Protein AF-A0A7K2IPG8-F1 (afdb_monomer)

Radius of gyration: 15.76 Å; Cα contacts (8 Å, |Δi|>4): 127; chains: 1; bounding box: 40×18×46 Å

Secondary structure (DSSP, 8-state):
-HHHHHHHHHHHHHHHHHHHTT--HHHHHHHHHHHHHHHHHHHHHHHHHHHHHT--HHHHHHHHHHHHHHHHHHHHHHHHHHHHT-HHHHHHHHHHHHHHHHHHHHHHHHHHHHHHT-

Organism: NCBI:txid53437

Solvent-accessible surface area (backbone atoms only — not comparable to full-atom values): 5976 Å² total; per-residue (Å²): 82,66,69,28,22,51,24,24,46,49,39,22,52,52,38,50,53,44,56,75,73,63,58,60,79,91,48,49,65,60,37,51,51,49,28,54,52,22,48,53,40,23,50,52,32,49,51,41,53,60,51,62,75,66,68,54,80,73,52,56,59,52,46,51,52,51,32,52,52,38,31,53,51,17,52,53,39,35,52,52,12,66,74,70,70,35,68,67,43,33,52,29,12,53,51,16,30,54,38,21,51,53,41,47,52,52,53,50,56,53,50,51,53,62,59,74,75,106

Sequence (118 aa):
MCVAAVGHLLTSYRAWALLDAGVPAARTADLWLLISLSVLVALGLVVSVLALRRAGHALWRLSRLGAVIAFGAALYALYQAAVLADTWLMLAGSGAALLSITVNIALLSTGIRSWCAR

Nearest PDB structures (foldseek):
  6qyb-assembly1_A  TM=5.363E-01  e=4.464E-01  Streptomyces lividans 1326
  6qvh-assembly1_A  TM=5.393E-01  e=5.240E-01  Streptomyces lividans 1326
  8e0m-assembly3_G  TM=5.460E-01  e=5.794E+00  synthetic construct

Structure (mmCIF, N/CA/C/O backbone):
data_AF-A0A7K2IPG8-F1
#
_entry.id   AF-A0A7K2IPG8-F1
#
loop_
_atom_site.group_PDB
_atom_site.id
_atom_site.type_symbol
_atom_site.label_atom_id
_atom_site.label_alt_id
_atom_site.label_comp_id
_atom_site.label_asym_id
_atom_site.label_entity_id
_atom_site.label_seq_id
_atom_site.pdbx_PDB_ins_code
_atom_site.Cartn_x
_atom_site.Cartn_y
_atom_site.Cartn_z
_atom_site.occupancy
_atom_site.B_iso_or_equiv
_atom_site.auth_seq_id
_atom_site.auth_comp_id
_atom_site.auth_asym_id
_atom_site.auth_atom_id
_atom_site.pdbx_PDB_model_num
ATOM 1 N N . MET A 1 1 ? -8.840 -1.220 7.780 1.00 69.44 1 MET A N 1
ATOM 2 C CA . MET A 1 1 ? -7.366 -1.303 7.885 1.00 69.44 1 MET A CA 1
ATOM 3 C C . MET A 1 1 ? -6.792 -2.401 6.999 1.00 69.44 1 MET A C 1
ATOM 5 O O . MET A 1 1 ? -6.017 -2.054 6.124 1.00 69.44 1 MET A O 1
ATOM 9 N N . CYS A 1 2 ? -7.216 -3.669 7.112 1.00 72.94 2 CYS A N 1
ATOM 10 C CA . CYS A 1 2 ? -6.723 -4.736 6.220 1.00 72.94 2 CYS A CA 1
ATOM 11 C C . CYS A 1 2 ? -6.965 -4.454 4.727 1.00 72.94 2 CYS A C 1
ATOM 13 O O . CYS A 1 2 ? -6.080 -4.678 3.916 1.00 72.94 2 CYS A O 1
ATOM 15 N N . VAL A 1 3 ? -8.124 -3.889 4.367 1.00 73.12 3 VAL A N 1
ATOM 16 C CA . VAL A 1 3 ? -8.433 -3.550 2.964 1.00 73.12 3 VAL A CA 1
ATOM 17 C C . VAL A 1 3 ? -7.458 -2.498 2.410 1.00 73.12 3 VAL A C 1
ATOM 19 O O . VAL A 1 3 ? -6.948 -2.656 1.310 1.00 73.12 3 VAL A O 1
ATOM 22 N N . ALA A 1 4 ? -7.114 -1.473 3.199 1.00 75.12 4 ALA A N 1
ATOM 23 C CA . ALA A 1 4 ? -6.110 -0.475 2.812 1.00 75.12 4 ALA A CA 1
ATOM 24 C C . ALA A 1 4 ? -4.703 -1.089 2.682 1.00 75.12 4 ALA A C 1
ATOM 26 O O . ALA A 1 4 ? -3.965 -0.735 1.767 1.00 75.12 4 ALA A O 1
ATOM 27 N N . ALA A 1 5 ? -4.353 -2.059 3.537 1.00 78.69 5 ALA A N 1
ATOM 28 C CA . ALA A 1 5 ? -3.089 -2.790 3.428 1.00 78.69 5 ALA A CA 1
ATOM 29 C C . ALA A 1 5 ? -2.978 -3.563 2.102 1.00 78.69 5 ALA A C 1
ATOM 31 O O . ALA A 1 5 ? -1.912 -3.565 1.494 1.00 78.69 5 ALA A O 1
ATOM 32 N N . VAL A 1 6 ? -4.078 -4.148 1.610 1.00 83.88 6 VAL A N 1
ATOM 33 C CA . VAL A 1 6 ? -4.116 -4.790 0.281 1.00 83.88 6 VAL A CA 1
ATOM 34 C C . VAL A 1 6 ? -3.827 -3.779 -0.830 1.00 83.88 6 VAL A C 1
ATOM 36 O O . VAL A 1 6 ? -3.048 -4.078 -1.729 1.00 83.88 6 VAL A O 1
ATOM 39 N N . GLY A 1 7 ? -4.381 -2.565 -0.741 1.00 80.19 7 GLY A N 1
ATOM 40 C CA . GLY A 1 7 ? -4.075 -1.482 -1.683 1.00 80.19 7 GLY A CA 1
ATOM 41 C C . GLY A 1 7 ? -2.577 -1.163 -1.750 1.00 80.19 7 GLY A C 1
ATOM 42 O O . GLY A 1 7 ? -2.016 -1.085 -2.839 1.00 80.19 7 GLY A O 1
ATOM 43 N N . HIS A 1 8 ? -1.907 -1.073 -0.599 1.00 79.38 8 HIS A N 1
ATOM 44 C CA . HIS A 1 8 ? -0.459 -0.837 -0.540 1.00 79.38 8 HIS A CA 1
ATOM 45 C C . HIS A 1 8 ? 0.385 -2.041 -0.995 1.00 79.38 8 HIS A C 1
ATOM 47 O O . HIS A 1 8 ? 1.460 -1.881 -1.572 1.00 79.38 8 HIS A O 1
ATOM 53 N N . LEU A 1 9 ? -0.095 -3.269 -0.797 1.00 83.94 9 LEU A N 1
ATOM 54 C CA . LEU A 1 9 ? 0.561 -4.444 -1.373 1.00 83.94 9 LEU A CA 1
ATOM 55 C C . LEU A 1 9 ? 0.476 -4.423 -2.903 1.00 83.94 9 LEU A C 1
ATOM 57 O O . LEU A 1 9 ? 1.481 -4.664 -3.568 1.00 83.94 9 LEU A O 1
ATOM 61 N N . LEU A 1 10 ? -0.670 -4.040 -3.470 1.00 84.69 10 LEU A N 1
ATOM 62 C CA . LEU A 1 10 ? -0.823 -3.882 -4.918 1.00 84.69 10 LEU A CA 1
ATOM 63 C C . LEU A 1 10 ? 0.094 -2.788 -5.486 1.00 84.69 10 LEU A C 1
ATOM 65 O O . LEU A 1 10 ? 0.697 -3.007 -6.538 1.00 84.69 10 LEU A O 1
ATOM 69 N N . THR A 1 11 ? 0.259 -1.651 -4.796 1.00 80.69 11 THR A N 1
ATOM 70 C CA . THR A 1 11 ? 1.213 -0.611 -5.227 1.00 80.69 11 THR A CA 1
ATOM 71 C C . THR A 1 11 ? 2.652 -1.116 -5.187 1.00 80.69 11 THR A C 1
ATOM 73 O O . THR A 1 11 ? 3.391 -0.884 -6.142 1.00 80.69 11 THR A O 1
ATOM 76 N N . SER A 1 12 ? 3.045 -1.860 -4.144 1.00 86.31 12 SER A N 1
ATOM 77 C CA . SER A 1 12 ? 4.384 -2.463 -4.073 1.00 86.31 12 SER A CA 1
ATOM 78 C C . SER A 1 12 ? 4.627 -3.481 -5.188 1.00 86.31 12 SER A C 1
ATOM 80 O O . SER A 1 12 ? 5.674 -3.453 -5.828 1.00 86.31 12 SER A O 1
ATOM 82 N N . TYR A 1 13 ? 3.637 -4.327 -5.482 1.00 87.75 13 TYR A N 1
ATOM 83 C CA . TYR A 1 13 ? 3.737 -5.331 -6.535 1.00 87.75 13 TYR A CA 1
ATOM 84 C C . TYR A 1 13 ? 3.890 -4.682 -7.913 1.00 87.75 13 TYR A C 1
ATOM 86 O O . TYR A 1 13 ? 4.741 -5.087 -8.700 1.00 87.75 13 TYR A O 1
ATOM 94 N N . ARG A 1 14 ? 3.111 -3.631 -8.201 1.00 86.88 14 ARG A N 1
ATOM 95 C CA . ARG A 1 14 ? 3.228 -2.900 -9.471 1.00 86.88 14 ARG A CA 1
ATOM 96 C C . ARG A 1 14 ? 4.537 -2.131 -9.594 1.00 86.88 14 ARG A C 1
ATOM 98 O O . ARG A 1 14 ? 5.135 -2.159 -10.662 1.00 86.88 14 ARG A O 1
ATOM 105 N N . ALA A 1 15 ? 5.017 -1.516 -8.517 1.00 84.31 15 ALA A N 1
ATOM 106 C CA . ALA A 1 15 ? 6.331 -0.879 -8.508 1.00 84.31 15 ALA A CA 1
ATOM 107 C C . ALA A 1 15 ? 7.462 -1.892 -8.765 1.00 84.31 15 ALA A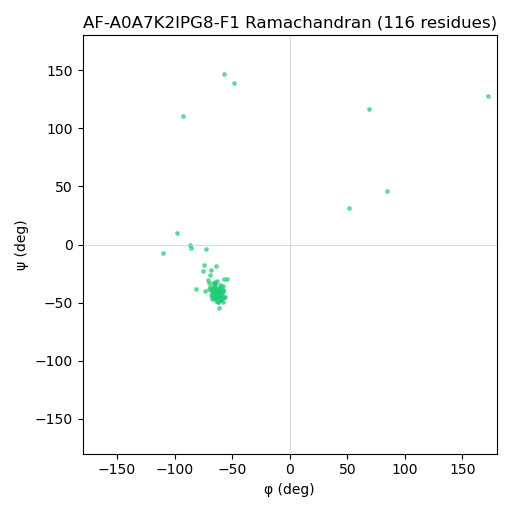 C 1
ATOM 109 O O . ALA A 1 15 ? 8.395 -1.592 -9.504 1.00 84.31 15 ALA A O 1
ATOM 110 N N . TRP A 1 16 ? 7.351 -3.106 -8.220 1.00 88.69 16 TRP A N 1
ATOM 111 C CA . TRP A 1 16 ? 8.298 -4.189 -8.488 1.00 88.69 16 TRP A CA 1
ATOM 112 C C . TRP A 1 16 ? 8.235 -4.672 -9.944 1.00 88.69 16 TRP A C 1
ATOM 114 O O . TRP A 1 16 ? 9.271 -4.807 -10.584 1.00 88.69 16 TRP A O 1
ATOM 124 N N . ALA A 1 17 ? 7.035 -4.833 -10.508 1.00 88.94 17 ALA A N 1
ATOM 125 C CA . ALA A 1 17 ? 6.871 -5.186 -11.920 1.00 88.94 17 ALA A CA 1
ATOM 126 C C . ALA A 1 17 ? 7.473 -4.130 -12.871 1.00 88.94 17 ALA A C 1
ATOM 128 O O . ALA A 1 17 ? 8.022 -4.479 -13.911 1.00 88.94 17 ALA A O 1
ATOM 129 N N . LEU A 1 18 ? 7.410 -2.843 -12.510 1.00 86.19 18 LEU A N 1
ATOM 130 C CA . LEU A 1 18 ? 8.042 -1.758 -13.272 1.00 86.19 18 LEU A CA 1
ATOM 131 C C . LEU A 1 18 ? 9.576 -1.786 -13.185 1.00 86.19 18 LEU A C 1
ATOM 133 O O . LEU A 1 18 ? 10.249 -1.439 -14.154 1.00 86.19 18 LEU A O 1
ATOM 137 N N . LEU A 1 19 ? 10.133 -2.211 -12.046 1.00 88.94 19 LEU A N 1
ATOM 138 C CA . LEU A 1 19 ? 11.573 -2.449 -11.919 1.00 88.94 19 LEU A CA 1
ATOM 139 C C . LEU A 1 19 ? 12.025 -3.599 -12.826 1.00 88.94 19 LEU A C 1
ATOM 141 O O . LEU A 1 19 ? 13.023 -3.454 -13.527 1.00 88.94 19 LEU A O 1
ATOM 145 N N . ASP A 1 20 ? 11.270 -4.699 -12.847 1.00 89.25 20 ASP A N 1
ATOM 146 C CA . ASP A 1 20 ? 11.564 -5.877 -13.675 1.00 89.25 20 ASP A CA 1
ATOM 147 C C . ASP A 1 20 ? 11.418 -5.580 -15.182 1.00 89.25 20 ASP A C 1
ATOM 149 O O . ASP A 1 20 ? 12.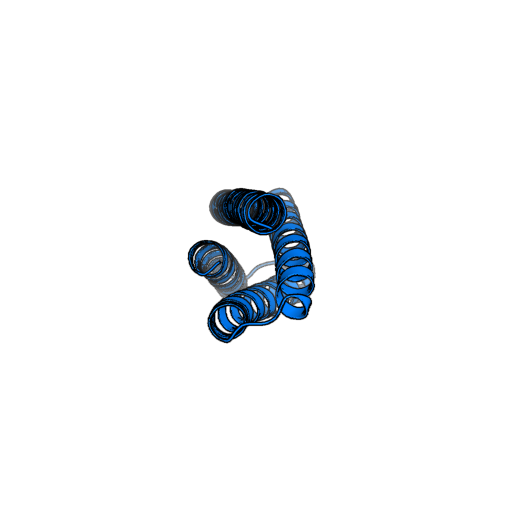191 -6.061 -16.005 1.00 89.25 20 ASP A O 1
ATOM 153 N N . ALA A 1 21 ? 10.488 -4.690 -15.546 1.00 86.88 21 ALA A N 1
ATOM 154 C CA . ALA A 1 21 ? 10.286 -4.223 -16.920 1.00 86.88 21 ALA A CA 1
ATOM 155 C C . ALA A 1 21 ? 11.383 -3.270 -17.445 1.00 86.88 21 ALA A C 1
ATOM 157 O O . ALA A 1 21 ? 11.336 -2.877 -18.611 1.00 86.88 21 ALA A O 1
ATOM 158 N N . GLY A 1 22 ? 12.368 -2.890 -16.621 1.00 83.50 22 GLY A N 1
ATOM 159 C CA . GLY A 1 22 ? 13.524 -2.104 -17.065 1.00 83.50 22 GLY A CA 1
ATOM 160 C C . GLY A 1 22 ? 13.302 -0.588 -17.105 1.00 83.50 22 GLY A C 1
ATOM 161 O O . GLY A 1 22 ? 13.673 0.074 -18.074 1.00 83.50 22 GLY A O 1
ATOM 162 N N . VAL A 1 23 ? 12.714 -0.015 -16.050 1.00 83.50 23 VAL A N 1
ATOM 163 C CA . VAL A 1 23 ? 12.595 1.447 -15.876 1.00 83.50 23 VAL A CA 1
ATOM 164 C C . VAL A 1 23 ? 13.970 2.153 -15.896 1.00 83.50 23 VAL A C 1
ATOM 166 O O . VAL A 1 23 ? 14.952 1.599 -15.397 1.00 83.50 23 VAL A O 1
ATOM 169 N N . PRO A 1 24 ? 14.063 3.400 -16.416 1.00 82.88 24 PRO A N 1
ATOM 170 C CA . PRO A 1 24 ? 15.302 4.179 -16.425 1.00 82.88 24 PRO A CA 1
ATOM 171 C C . PRO A 1 24 ? 16.024 4.225 -15.071 1.00 82.88 24 PRO A C 1
ATOM 173 O O . PRO A 1 24 ? 15.401 4.468 -14.037 1.00 82.88 24 PRO A O 1
ATOM 176 N N . ALA A 1 25 ? 17.358 4.112 -15.090 1.00 81.81 25 ALA A N 1
ATOM 177 C CA . ALA A 1 25 ? 18.193 4.036 -13.884 1.00 81.81 25 ALA A CA 1
ATOM 178 C C . ALA A 1 25 ? 17.987 5.208 -12.895 1.00 81.81 25 ALA A C 1
ATOM 180 O O . ALA A 1 25 ? 18.100 5.041 -11.678 1.00 81.81 25 ALA A O 1
ATOM 181 N N . ALA A 1 26 ? 17.618 6.388 -13.403 1.00 83.44 26 ALA A N 1
ATOM 182 C CA . ALA A 1 26 ? 17.299 7.565 -12.594 1.00 83.44 26 ALA A CA 1
ATOM 183 C C . ALA A 1 26 ? 16.054 7.389 -11.696 1.00 83.44 26 ALA A C 1
ATOM 185 O O . ALA A 1 26 ? 15.872 8.145 -10.748 1.00 83.44 26 ALA A O 1
ATOM 186 N N . ARG A 1 27 ? 15.192 6.405 -11.981 1.00 82.25 27 ARG A N 1
ATOM 187 C CA . ARG A 1 27 ? 13.912 6.151 -11.293 1.00 82.25 27 ARG A CA 1
ATOM 188 C C . ARG A 1 27 ? 13.902 4.883 -10.443 1.00 82.25 27 ARG A C 1
ATOM 190 O O . ARG A 1 27 ? 12.962 4.653 -9.686 1.00 82.25 27 ARG A O 1
ATOM 197 N N . THR A 1 28 ? 14.949 4.071 -10.524 1.00 87.44 28 THR A N 1
ATOM 198 C CA . THR A 1 28 ? 15.073 2.815 -9.771 1.00 87.44 28 THR A CA 1
ATOM 199 C C . THR A 1 28 ? 15.022 3.037 -8.260 1.00 87.44 28 THR A C 1
ATOM 201 O O . THR A 1 28 ? 14.295 2.339 -7.558 1.00 87.44 28 THR A O 1
ATOM 204 N N . ALA A 1 29 ? 15.764 4.029 -7.752 1.00 87.50 29 ALA A N 1
ATOM 205 C CA . ALA A 1 29 ? 15.805 4.343 -6.320 1.00 87.50 29 ALA A CA 1
ATOM 206 C C . ALA A 1 29 ? 14.430 4.787 -5.794 1.00 87.50 29 ALA A C 1
ATOM 208 O O . ALA A 1 29 ? 13.971 4.324 -4.754 1.00 87.50 29 ALA A O 1
ATOM 209 N N . ASP A 1 30 ? 13.755 5.622 -6.576 1.00 85.88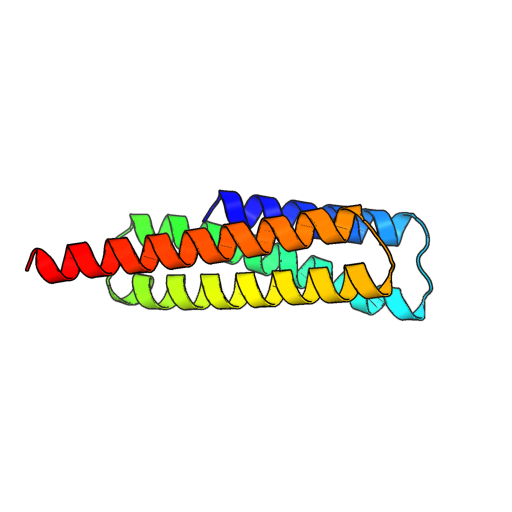 30 ASP A N 1
ATOM 210 C CA . ASP A 1 30 ? 12.400 6.125 -6.360 1.00 85.88 30 ASP A CA 1
ATOM 211 C C . ASP A 1 30 ? 11.360 4.988 -6.237 1.00 85.88 30 ASP A C 1
ATOM 213 O O . ASP A 1 30 ? 10.528 4.982 -5.326 1.00 85.88 30 ASP A O 1
ATOM 217 N N . LEU A 1 31 ? 11.427 3.987 -7.122 1.00 84.31 31 LEU A N 1
ATOM 218 C CA . LEU A 1 31 ? 10.549 2.812 -7.076 1.00 84.31 31 LEU A CA 1
ATOM 219 C C . LEU A 1 31 ? 10.859 1.897 -5.884 1.00 84.31 31 LEU A C 1
ATOM 221 O O . LEU A 1 31 ? 9.935 1.404 -5.239 1.00 84.31 31 LEU A O 1
ATOM 225 N N . TRP A 1 32 ? 12.133 1.711 -5.532 1.00 89.75 32 TRP A N 1
ATOM 226 C CA . TRP A 1 32 ? 12.516 0.975 -4.321 1.00 89.75 32 TRP A CA 1
ATOM 227 C C . TRP A 1 32 ? 12.006 1.646 -3.045 1.00 89.75 32 TRP A C 1
ATOM 229 O O . TRP A 1 32 ? 11.528 0.963 -2.131 1.00 89.75 32 TRP A O 1
ATOM 239 N N . LEU A 1 33 ? 12.057 2.977 -2.995 1.00 89.06 33 LEU A N 1
ATOM 240 C CA . LEU A 1 33 ? 11.504 3.770 -1.901 1.00 89.06 33 LEU A CA 1
ATOM 241 C C . LEU A 1 33 ? 9.982 3.578 -1.819 1.00 89.06 33 LEU A C 1
ATOM 243 O O . LEU A 1 33 ? 9.447 3.312 -0.745 1.00 89.06 33 LEU A O 1
ATOM 247 N N . LEU A 1 34 ? 9.283 3.596 -2.959 1.00 83.62 34 LEU A N 1
ATOM 248 C CA . LEU A 1 34 ? 7.843 3.335 -3.019 1.00 83.62 34 LEU A CA 1
ATOM 249 C C . LEU A 1 34 ? 7.473 1.923 -2.527 1.00 83.62 34 LEU A C 1
ATOM 251 O O . LEU A 1 34 ? 6.502 1.776 -1.778 1.00 83.62 34 LEU A O 1
ATOM 255 N N . ILE A 1 35 ? 8.234 0.892 -2.913 1.00 86.75 35 ILE A N 1
ATOM 256 C CA . ILE A 1 35 ? 8.029 -0.498 -2.469 1.00 86.75 35 ILE A CA 1
ATOM 257 C C . ILE A 1 35 ? 8.194 -0.598 -0.954 1.00 86.75 35 ILE A C 1
ATOM 259 O O . ILE A 1 35 ? 7.286 -1.058 -0.261 1.00 86.75 35 ILE A O 1
ATOM 263 N N . SER A 1 36 ? 9.335 -0.142 -0.439 1.00 91.06 36 SER A N 1
ATOM 264 C CA . SER A 1 36 ? 9.668 -0.243 0.985 1.00 91.06 36 SER A CA 1
ATOM 265 C C . SER A 1 36 ? 8.675 0.529 1.857 1.00 91.06 36 SER A C 1
ATOM 267 O O . SER A 1 36 ? 8.184 -0.009 2.851 1.00 91.06 36 SER A O 1
ATOM 269 N N . LEU A 1 37 ? 8.280 1.732 1.437 1.00 86.44 37 LEU A N 1
ATOM 270 C CA . LEU A 1 37 ? 7.271 2.533 2.125 1.00 86.44 37 LEU A CA 1
ATOM 271 C C . LEU A 1 37 ? 5.884 1.865 2.097 1.00 86.44 37 LEU A C 1
ATOM 273 O O . LEU A 1 37 ? 5.211 1.796 3.125 1.00 86.44 37 LEU A O 1
ATOM 277 N N . SER A 1 38 ? 5.471 1.313 0.951 1.00 80.19 38 SER A N 1
ATOM 278 C CA . SER A 1 38 ? 4.181 0.620 0.814 1.00 80.19 38 SER A CA 1
ATOM 279 C C . SER A 1 38 ? 4.103 -0.637 1.689 1.00 80.19 38 SER A C 1
ATOM 281 O O . SER A 1 38 ? 3.098 -0.859 2.367 1.00 80.19 38 SER A O 1
ATOM 283 N N . VAL A 1 39 ? 5.174 -1.436 1.733 1.00 86.31 39 VAL A N 1
ATOM 284 C CA . VAL A 1 39 ? 5.259 -2.631 2.588 1.00 86.31 39 VAL A CA 1
ATOM 285 C C . VAL A 1 39 ? 5.226 -2.247 4.067 1.00 86.31 39 VAL A C 1
ATOM 287 O O . VAL A 1 39 ? 4.471 -2.842 4.839 1.00 86.31 39 VAL A O 1
ATOM 290 N N . LEU A 1 40 ? 5.988 -1.224 4.465 1.00 86.25 40 LEU A N 1
ATOM 291 C CA . LEU A 1 40 ? 6.021 -0.750 5.849 1.00 86.25 40 LEU A CA 1
ATOM 292 C C . LEU A 1 40 ? 4.639 -0.271 6.313 1.00 86.25 40 LEU A C 1
ATOM 294 O O . LEU A 1 40 ? 4.196 -0.610 7.411 1.00 86.25 40 LEU A O 1
ATOM 298 N N . VAL A 1 41 ? 3.925 0.461 5.456 1.00 83.81 41 VAL A N 1
ATOM 299 C CA . VAL A 1 41 ? 2.550 0.900 5.721 1.00 83.81 41 VAL A CA 1
ATOM 300 C C . VAL A 1 41 ? 1.598 -0.285 5.837 1.00 83.81 41 VAL A C 1
ATOM 302 O O . VAL A 1 41 ? 0.804 -0.333 6.778 1.00 83.81 41 VAL A O 1
ATOM 305 N N . ALA A 1 42 ? 1.671 -1.255 4.923 1.00 82.31 42 ALA A N 1
ATOM 306 C CA . ALA A 1 42 ? 0.820 -2.440 4.974 1.00 82.31 42 ALA A CA 1
ATOM 307 C C . ALA A 1 42 ? 1.007 -3.205 6.296 1.00 82.31 42 ALA A C 1
ATOM 309 O O . ALA A 1 42 ? 0.024 -3.520 6.971 1.00 82.31 42 ALA A O 1
ATOM 310 N N . LEU A 1 43 ? 2.258 -3.422 6.714 1.00 82.62 43 LEU A N 1
ATOM 311 C CA . LEU A 1 43 ? 2.584 -4.044 7.998 1.00 82.62 43 LEU A CA 1
ATOM 312 C C . LEU A 1 43 ? 2.067 -3.215 9.178 1.00 82.62 43 LEU A C 1
ATOM 314 O O . LEU A 1 43 ? 1.398 -3.755 10.059 1.00 82.62 43 LEU A O 1
ATOM 318 N N . GLY A 1 44 ? 2.300 -1.900 9.172 1.00 79.88 44 GLY A N 1
ATOM 319 C CA . GLY A 1 44 ? 1.818 -0.991 10.213 1.00 79.88 44 GLY A CA 1
ATOM 320 C C . GLY A 1 44 ? 0.296 -1.027 10.374 1.00 79.88 44 GLY A C 1
ATOM 321 O O . GLY A 1 44 ? -0.215 -1.052 11.498 1.00 79.88 44 GLY A O 1
ATOM 322 N N . LEU A 1 45 ? -0.446 -1.109 9.267 1.00 78.38 45 LEU A N 1
ATOM 323 C CA . LEU A 1 45 ? -1.904 -1.244 9.273 1.00 78.38 45 LEU A CA 1
ATOM 324 C C . LEU A 1 45 ? -2.363 -2.597 9.836 1.00 78.38 45 LEU A C 1
ATOM 326 O O . LEU A 1 45 ? -3.333 -2.633 10.593 1.00 78.38 45 LEU A O 1
ATOM 330 N N . VAL A 1 46 ? -1.682 -3.699 9.507 1.00 80.56 46 VAL A N 1
ATOM 331 C CA . VAL A 1 46 ? -2.000 -5.039 10.039 1.00 80.56 46 VAL A CA 1
ATOM 332 C C . VAL A 1 46 ? -1.727 -5.112 11.542 1.00 80.56 46 VAL A C 1
ATOM 334 O O . VAL A 1 46 ? -2.586 -5.558 12.307 1.00 80.56 46 VAL A O 1
ATOM 337 N N . VAL A 1 47 ? -0.574 -4.607 11.987 1.00 78.94 47 VAL A N 1
ATOM 338 C CA . VAL A 1 47 ? -0.225 -4.529 13.413 1.00 78.94 47 VAL A CA 1
ATOM 339 C C . VAL A 1 47 ? -1.240 -3.671 14.164 1.00 78.94 47 VAL A C 1
ATOM 341 O O . VAL A 1 47 ? -1.711 -4.070 15.227 1.00 78.94 47 VAL A O 1
ATOM 344 N N . SER A 1 48 ? -1.662 -2.546 13.582 1.00 71.62 48 SER A N 1
ATOM 345 C CA . SER A 1 48 ? -2.681 -1.675 14.179 1.00 71.62 48 SER A CA 1
ATOM 346 C C . SER A 1 48 ? -4.016 -2.394 14.400 1.00 71.62 48 SER A C 1
ATOM 348 O O . SER A 1 48 ? -4.668 -2.153 15.411 1.00 71.62 48 SER A O 1
ATOM 350 N N . VAL A 1 49 ? -4.418 -3.314 13.514 1.00 73.31 49 VAL A N 1
ATOM 351 C CA . VAL A 1 49 ? -5.635 -4.131 13.700 1.00 73.31 49 VAL A CA 1
ATOM 352 C C . VAL A 1 49 ? -5.497 -5.077 14.886 1.00 73.31 49 VAL A C 1
ATOM 354 O O .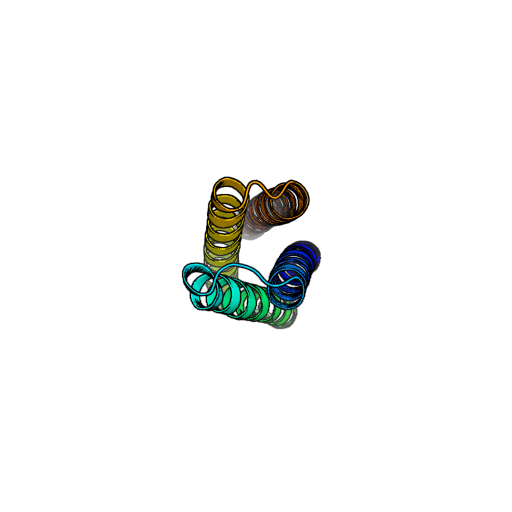 VAL A 1 49 ? -6.415 -5.173 15.702 1.00 73.31 49 VAL A O 1
ATOM 357 N N . LEU A 1 50 ? -4.362 -5.771 14.994 1.00 69.31 50 LEU A N 1
ATOM 358 C CA . LEU A 1 50 ? -4.086 -6.669 16.119 1.00 69.31 50 LEU A CA 1
ATOM 359 C C . LEU A 1 50 ? -4.055 -5.899 17.442 1.00 69.31 50 LEU A C 1
ATOM 361 O O . LEU A 1 50 ? -4.598 -6.359 18.445 1.00 69.31 50 LEU A O 1
ATOM 365 N N . ALA A 1 51 ? -3.467 -4.707 17.417 1.00 65.25 51 ALA A N 1
ATOM 366 C CA . ALA A 1 51 ? -3.358 -3.825 18.562 1.00 65.25 51 ALA A CA 1
ATOM 367 C C . ALA A 1 51 ? -4.742 -3.286 18.988 1.00 65.25 51 ALA A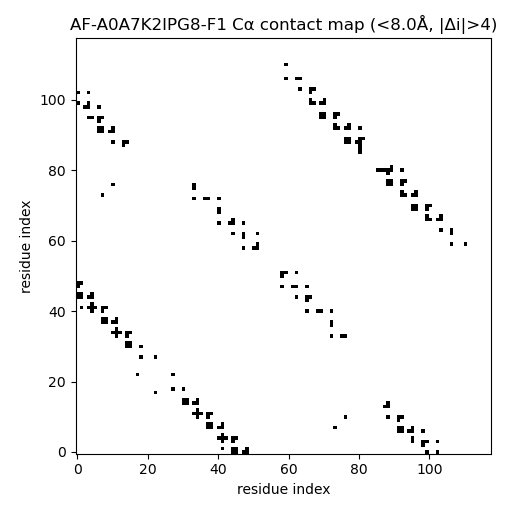 C 1
ATOM 369 O O . ALA A 1 51 ? -5.105 -3.383 20.158 1.00 65.25 51 ALA A O 1
ATOM 370 N N . LEU A 1 52 ? -5.566 -2.808 18.044 1.00 66.06 52 LEU A N 1
ATOM 371 C CA . LEU A 1 52 ? -6.938 -2.342 18.303 1.00 66.06 52 LEU A CA 1
ATOM 372 C C . LEU A 1 52 ? -7.820 -3.430 18.935 1.00 66.06 52 LEU A C 1
ATOM 374 O O . LEU A 1 52 ? -8.636 -3.125 19.802 1.00 66.06 52 LEU A O 1
ATOM 378 N N . ARG A 1 53 ? -7.632 -4.701 18.553 1.00 68.50 53 ARG A N 1
ATOM 379 C CA . ARG A 1 53 ? -8.348 -5.840 19.156 1.00 68.50 53 ARG A CA 1
ATOM 380 C C . ARG A 1 53 ? -7.956 -6.114 20.613 1.00 68.50 53 ARG A C 1
ATOM 382 O O . ARG A 1 53 ? -8.736 -6.739 21.320 1.00 68.50 53 ARG A O 1
ATOM 389 N N . ARG A 1 54 ? -6.775 -5.671 21.064 1.00 64.56 54 ARG A N 1
ATOM 390 C CA . ARG A 1 54 ? -6.228 -5.953 22.407 1.00 64.56 54 ARG A CA 1
ATOM 391 C C . ARG A 1 54 ? -6.448 -4.845 23.450 1.00 64.56 54 ARG A C 1
ATOM 393 O O . ARG A 1 54 ? -5.945 -4.979 24.555 1.00 64.56 54 ARG A O 1
ATOM 400 N N . ALA A 1 55 ? -7.269 -3.838 23.137 1.00 55.50 55 ALA A N 1
ATOM 401 C CA . ALA A 1 55 ? -7.772 -2.800 24.049 1.00 55.50 55 ALA A CA 1
ATOM 402 C C . ALA A 1 55 ? -6.740 -1.771 24.576 1.00 55.50 55 ALA A C 1
ATOM 404 O O . ALA A 1 55 ? -5.840 -2.074 25.351 1.00 55.50 55 ALA A O 1
ATOM 405 N N . GLY A 1 56 ? -6.949 -0.494 24.216 1.00 57.44 56 GLY A N 1
ATOM 406 C CA . GLY A 1 56 ? -6.329 0.667 24.869 1.00 57.44 56 GLY A CA 1
ATOM 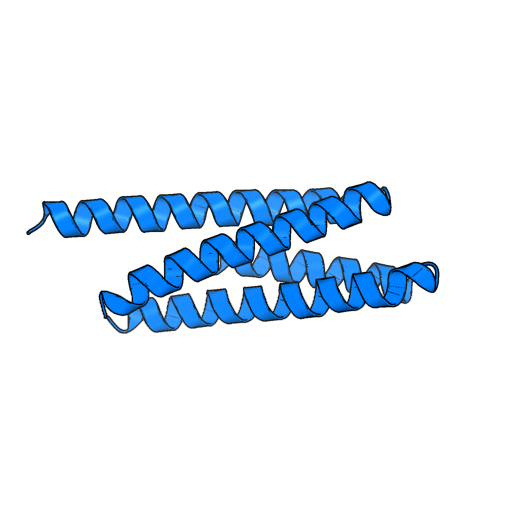407 C C . GLY A 1 56 ? -6.599 1.986 24.131 1.00 57.44 56 GLY A C 1
ATOM 408 O O . GLY A 1 56 ? -6.312 2.102 22.944 1.00 57.44 56 GLY A O 1
ATOM 409 N N . HIS A 1 57 ? -7.104 3.018 24.823 1.00 57.31 57 HIS A N 1
ATOM 410 C CA . HIS A 1 57 ? -7.365 4.356 24.242 1.00 57.31 57 HIS A CA 1
ATOM 411 C C . HIS A 1 57 ? -6.123 5.011 23.614 1.00 57.31 57 HIS A C 1
ATOM 413 O O . HIS A 1 57 ? -6.232 5.750 22.635 1.00 57.31 57 HIS A O 1
ATOM 419 N N . ALA A 1 58 ? -4.929 4.698 24.126 1.00 56.09 58 ALA A N 1
ATOM 420 C CA . ALA A 1 58 ? -3.659 5.145 23.552 1.00 56.09 58 ALA A CA 1
ATOM 421 C C . ALA A 1 58 ? -3.428 4.603 22.126 1.00 56.09 58 ALA A C 1
ATOM 423 O O . ALA A 1 58 ? -2.861 5.295 21.278 1.00 56.09 58 ALA A O 1
ATOM 424 N N . LEU A 1 59 ? -3.936 3.404 21.822 1.00 61.94 59 LEU A N 1
ATOM 425 C CA . LEU A 1 59 ? -3.785 2.771 20.511 1.00 61.94 59 LEU A CA 1
ATOM 426 C C . LEU A 1 59 ? -4.696 3.396 19.446 1.00 61.94 59 LEU A C 1
ATOM 428 O O . LEU A 1 59 ? -4.374 3.345 18.260 1.00 61.94 59 LEU A O 1
ATOM 432 N N . TRP A 1 60 ? -5.788 4.054 19.845 1.00 64.94 60 TRP A N 1
ATOM 433 C CA . TRP A 1 60 ? -6.657 4.763 18.904 1.00 64.94 60 TRP A CA 1
ATOM 434 C C . TRP A 1 60 ? -5.937 5.962 18.264 1.00 64.94 60 TRP A C 1
ATOM 436 O O . TRP A 1 60 ? -6.015 6.159 17.050 1.00 64.94 60 TRP A O 1
ATOM 446 N N . ARG A 1 61 ? -5.138 6.712 19.039 1.00 67.94 61 ARG A N 1
ATOM 447 C CA . ARG A 1 61 ? -4.319 7.816 18.500 1.00 67.94 61 ARG A CA 1
ATOM 448 C C . ARG A 1 61 ? -3.247 7.316 17.527 1.00 67.94 61 ARG A C 1
ATOM 450 O O . ARG A 1 61 ? -3.082 7.902 16.460 1.00 67.94 61 ARG A O 1
ATOM 457 N N . LEU A 1 62 ? -2.588 6.202 17.851 1.00 69.44 62 LEU A N 1
ATOM 458 C CA . LEU A 1 62 ? -1.611 5.557 16.965 1.00 69.44 62 LEU A CA 1
ATOM 459 C C . LEU A 1 62 ? -2.250 5.078 15.654 1.00 69.44 62 LEU A C 1
ATOM 461 O O . LEU A 1 62 ? -1.688 5.289 14.583 1.00 69.44 62 LEU A O 1
ATOM 465 N N . SER A 1 63 ? -3.459 4.517 15.712 1.00 68.69 63 SER A N 1
ATOM 466 C CA . SER A 1 63 ? -4.175 4.064 14.513 1.00 68.69 63 SER A CA 1
ATOM 467 C C . SER A 1 63 ? -4.557 5.209 13.560 1.00 68.69 63 SER A C 1
ATOM 469 O O . SER A 1 63 ? -4.519 5.033 12.341 1.00 68.69 63 SER A O 1
ATOM 471 N N . ARG A 1 64 ? -4.845 6.406 14.095 1.00 72.31 64 ARG A N 1
ATOM 472 C CA . ARG A 1 64 ? -5.061 7.629 13.303 1.00 72.31 64 ARG A CA 1
ATOM 473 C C . ARG A 1 64 ? -3.788 8.102 12.611 1.00 72.31 64 ARG A C 1
ATOM 475 O O . ARG A 1 64 ? -3.841 8.420 11.426 1.00 72.31 64 ARG A O 1
ATOM 482 N N . LEU A 1 65 ? -2.655 8.106 13.316 1.00 76.44 65 LEU A N 1
ATOM 483 C CA . LEU A 1 65 ? -1.357 8.421 12.708 1.00 76.44 65 LEU A CA 1
ATOM 484 C C . LEU A 1 65 ? -1.022 7.428 11.589 1.00 76.44 65 LEU A C 1
ATOM 486 O O . LEU A 1 65 ? -0.641 7.847 10.500 1.00 76.44 65 LEU A O 1
ATOM 490 N N . GLY A 1 66 ? -1.266 6.132 11.807 1.00 75.50 66 GLY A N 1
ATOM 491 C CA . GLY A 1 66 ? -1.092 5.102 10.780 1.00 75.50 66 GLY A CA 1
ATOM 492 C C . GLY A 1 66 ? -1.938 5.345 9.526 1.00 75.50 66 GLY A C 1
ATOM 493 O O . GLY A 1 66 ? -1.443 5.179 8.415 1.00 75.50 66 GLY A O 1
ATOM 494 N N . ALA A 1 67 ? -3.185 5.803 9.677 1.00 73.88 67 ALA A N 1
ATOM 495 C CA . ALA A 1 67 ? -4.039 6.157 8.541 1.00 73.88 67 ALA A CA 1
ATOM 496 C C . ALA A 1 67 ? -3.530 7.399 7.778 1.00 73.88 67 ALA A C 1
ATOM 498 O O . ALA A 1 67 ? -3.581 7.429 6.550 1.00 73.88 67 ALA A O 1
ATOM 499 N N . VAL A 1 68 ? -2.987 8.405 8.472 1.00 80.00 68 VAL A N 1
ATOM 500 C CA . VAL A 1 68 ? -2.370 9.577 7.819 1.00 80.00 68 VAL A CA 1
ATOM 501 C C . VAL A 1 68 ? -1.115 9.176 7.041 1.00 80.00 68 VAL A C 1
ATOM 503 O O . VAL A 1 68 ? -0.960 9.571 5.888 1.00 80.00 68 VAL A O 1
ATOM 506 N N . ILE A 1 69 ? -0.255 8.339 7.626 1.00 82.81 69 ILE A N 1
ATOM 507 C CA . ILE A 1 69 ? 0.953 7.834 6.956 1.00 82.81 69 ILE A CA 1
ATOM 508 C C . ILE A 1 69 ? 0.571 7.002 5.724 1.00 82.81 69 ILE A C 1
ATOM 510 O O . ILE A 1 69 ? 1.145 7.188 4.653 1.00 82.81 69 ILE A O 1
ATOM 514 N N . ALA A 1 70 ? -0.444 6.141 5.842 1.00 79.31 70 ALA A N 1
ATOM 515 C CA . ALA A 1 70 ? -0.962 5.370 4.716 1.00 79.31 70 ALA A CA 1
ATOM 516 C C . ALA A 1 70 ? -1.490 6.268 3.587 1.00 79.31 70 ALA A C 1
ATOM 518 O O . ALA A 1 70 ? -1.245 6.014 2.410 1.00 79.31 70 ALA A O 1
ATOM 519 N N . PHE A 1 71 ? -2.162 7.366 3.936 1.00 80.81 71 PHE A N 1
ATOM 520 C CA . PHE A 1 71 ? -2.602 8.345 2.949 1.00 80.81 71 PHE A CA 1
ATOM 521 C C . PHE A 1 71 ? -1.420 9.042 2.254 1.00 80.81 71 PHE A C 1
ATOM 523 O O . PHE A 1 71 ? -1.406 9.132 1.029 1.00 80.81 71 PHE A O 1
ATOM 530 N N . GLY A 1 72 ? -0.391 9.452 3.002 1.00 83.50 72 GLY A N 1
ATOM 531 C CA . GLY A 1 72 ? 0.835 10.024 2.431 1.00 83.50 72 GLY A CA 1
ATOM 532 C C . GLY A 1 72 ? 1.550 9.067 1.470 1.00 83.50 72 GLY A C 1
ATOM 533 O O . GLY A 1 72 ? 1.963 9.470 0.385 1.00 83.50 72 GLY A O 1
ATOM 534 N N . ALA A 1 73 ? 1.616 7.780 1.817 1.00 81.56 73 ALA A N 1
ATOM 535 C CA . ALA A 1 73 ? 2.153 6.739 0.943 1.00 81.56 73 ALA A CA 1
ATOM 536 C C . ALA A 1 73 ? 1.358 6.589 -0.362 1.00 81.56 73 ALA A C 1
ATOM 538 O O . ALA A 1 73 ? 1.942 6.442 -1.435 1.00 81.56 73 ALA A O 1
ATOM 539 N N . ALA A 1 74 ? 0.027 6.659 -0.285 1.00 81.75 74 ALA A N 1
ATOM 540 C CA . ALA A 1 74 ? -0.832 6.604 -1.463 1.00 81.75 74 ALA A CA 1
ATOM 541 C C . ALA A 1 74 ? -0.648 7.835 -2.371 1.00 81.75 74 ALA A C 1
ATOM 543 O O . ALA A 1 74 ? -0.607 7.691 -3.591 1.00 81.75 74 ALA A O 1
ATOM 544 N N . LEU A 1 75 ? -0.466 9.029 -1.793 1.00 85.81 75 LEU A N 1
ATOM 545 C CA . LEU A 1 75 ? -0.141 10.241 -2.554 1.00 85.81 75 LEU A CA 1
ATOM 546 C C . LEU A 1 75 ? 1.214 10.133 -3.258 1.00 85.81 75 LEU A C 1
ATOM 548 O O . LEU A 1 75 ? 1.331 10.524 -4.416 1.00 85.81 75 LEU A O 1
ATOM 552 N N . TYR A 1 76 ? 2.221 9.563 -2.594 1.00 85.44 76 TYR A N 1
ATOM 553 C CA . TYR A 1 76 ? 3.519 9.322 -3.221 1.00 85.44 76 TYR A CA 1
ATOM 554 C C . TYR A 1 76 ? 3.416 8.315 -4.380 1.00 85.44 76 TYR A C 1
ATOM 556 O O . TYR A 1 76 ? 4.003 8.535 -5.437 1.00 85.44 76 TYR A O 1
ATOM 564 N N . ALA A 1 77 ? 2.594 7.268 -4.242 1.00 78.81 77 ALA A N 1
ATOM 565 C CA . ALA A 1 77 ? 2.292 6.347 -5.342 1.00 78.81 77 ALA A CA 1
ATOM 566 C C . ALA A 1 77 ? 1.619 7.060 -6.530 1.00 78.81 77 ALA A C 1
ATOM 568 O O . ALA A 1 77 ? 1.990 6.828 -7.676 1.00 78.81 77 ALA A O 1
ATOM 569 N N . LEU A 1 78 ? 0.665 7.958 -6.264 1.00 81.81 78 LEU A N 1
ATOM 570 C CA . LEU A 1 78 ? -0.006 8.773 -7.285 1.00 81.81 78 LEU A CA 1
ATOM 571 C C . LEU A 1 78 ? 0.953 9.740 -7.989 1.00 81.81 78 LEU A C 1
ATOM 573 O O . LEU A 1 78 ? 0.873 9.895 -9.205 1.00 81.81 78 LEU A O 1
ATOM 577 N N . TYR A 1 79 ? 1.882 10.349 -7.250 1.00 86.12 79 TYR A N 1
ATOM 578 C CA . TYR A 1 79 ? 2.938 11.177 -7.832 1.00 86.12 79 TYR A CA 1
ATOM 579 C C . TYR A 1 79 ? 3.798 10.366 -8.807 1.00 86.12 79 TYR A C 1
ATOM 581 O O . TYR A 1 79 ? 3.987 10.782 -9.950 1.00 86.12 79 TYR A O 1
ATOM 589 N N . GLN A 1 80 ? 4.235 9.170 -8.403 1.00 81.62 80 GLN A N 1
ATOM 590 C CA . GLN A 1 80 ? 4.989 8.293 -9.297 1.00 81.62 80 GLN A CA 1
ATOM 591 C C . GLN A 1 80 ? 4.150 7.816 -10.486 1.00 81.62 80 GLN A C 1
ATOM 593 O O . GLN A 1 80 ? 4.665 7.723 -11.593 1.00 81.62 80 GLN A O 1
ATOM 598 N N . ALA A 1 81 ? 2.847 7.597 -10.310 1.00 81.06 81 ALA A N 1
ATOM 599 C CA . ALA A 1 81 ? 1.967 7.213 -11.410 1.00 81.06 81 ALA A CA 1
ATOM 600 C C . ALA A 1 81 ? 1.874 8.315 -12.472 1.00 81.06 81 ALA A C 1
ATOM 602 O O . ALA A 1 81 ? 1.980 8.032 -13.662 1.00 81.06 81 ALA A O 1
ATOM 603 N N . ALA A 1 82 ? 1.732 9.572 -12.041 1.00 83.75 82 ALA A N 1
ATOM 604 C CA . ALA A 1 82 ? 1.698 10.728 -12.933 1.00 83.75 82 ALA A CA 1
ATOM 605 C C . ALA A 1 82 ? 3.027 10.911 -13.678 1.00 83.75 82 ALA A C 1
ATOM 607 O O . ALA A 1 82 ? 3.047 11.210 -14.868 1.00 83.75 82 ALA A O 1
ATOM 608 N N . VAL A 1 83 ? 4.138 10.687 -12.980 1.00 86.19 83 VAL A N 1
ATOM 609 C CA . VAL A 1 83 ? 5.488 10.787 -13.530 1.00 86.19 83 VAL A CA 1
ATOM 610 C C . VAL A 1 83 ? 5.796 9.690 -14.552 1.00 86.19 83 VAL A C 1
ATOM 612 O O . VAL A 1 83 ? 6.415 9.972 -15.576 1.00 86.19 83 VAL A O 1
ATOM 615 N N . LEU A 1 84 ? 5.417 8.443 -14.263 1.00 82.19 84 LEU A N 1
ATOM 616 C CA . LEU A 1 84 ? 5.651 7.298 -15.146 1.00 82.19 84 LEU A CA 1
ATOM 617 C C . LEU A 1 84 ? 4.549 7.132 -16.206 1.00 82.19 84 LEU A C 1
ATOM 619 O O . LEU A 1 84 ? 4.658 6.246 -17.049 1.00 82.19 84 LEU A O 1
ATOM 623 N N . ALA A 1 85 ? 3.505 7.968 -16.167 1.00 85.62 85 ALA A N 1
ATOM 624 C CA . ALA A 1 85 ? 2.294 7.842 -16.979 1.00 85.62 85 ALA A CA 1
ATOM 625 C C . ALA A 1 85 ? 1.651 6.438 -16.902 1.00 85.62 85 ALA A C 1
ATOM 627 O O . ALA A 1 85 ? 1.026 5.972 -17.855 1.00 85.62 85 ALA A O 1
ATOM 628 N N . ASP A 1 86 ? 1.787 5.759 -15.757 1.00 82.12 86 ASP A N 1
ATOM 629 C CA . ASP A 1 86 ? 1.309 4.389 -15.573 1.00 82.12 86 ASP A CA 1
ATOM 630 C C . ASP A 1 86 ? -0.115 4.370 -14.999 1.00 82.12 86 ASP A C 1
ATOM 632 O O . ASP A 1 86 ? -0.365 4.713 -13.837 1.00 82.12 86 ASP A O 1
ATOM 636 N N . THR A 1 87 ? -1.074 3.942 -15.823 1.00 84.69 87 THR A N 1
ATOM 637 C CA . THR A 1 87 ? -2.499 3.899 -15.460 1.00 84.69 87 THR A CA 1
ATOM 638 C C . THR A 1 87 ? -2.787 2.912 -14.325 1.00 84.69 87 THR A C 1
ATOM 640 O O . THR A 1 87 ? -3.671 3.154 -13.501 1.00 84.69 87 THR A O 1
ATOM 643 N N . TRP A 1 88 ? -2.043 1.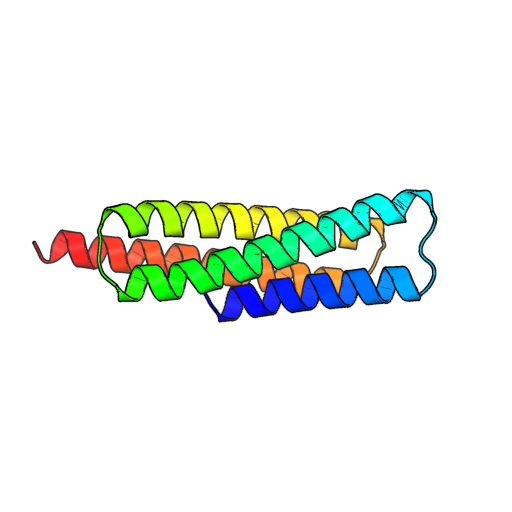805 -14.238 1.00 80.94 88 TRP A N 1
ATOM 644 C CA . TRP A 1 88 ? -2.265 0.779 -13.217 1.00 80.94 88 TRP A CA 1
ATOM 645 C C . TRP A 1 88 ? -1.794 1.232 -11.839 1.00 80.94 88 TRP A C 1
ATOM 647 O O . TRP A 1 88 ? -2.485 1.000 -10.844 1.00 80.94 88 TRP A O 1
ATOM 657 N N . LEU A 1 89 ? -0.651 1.911 -11.777 1.00 77.25 89 LEU A N 1
ATOM 658 C CA . LEU A 1 89 ? -0.134 2.537 -10.569 1.00 77.25 89 LEU A CA 1
ATOM 659 C C . LEU A 1 89 ? -1.070 3.658 -10.108 1.00 77.25 89 LEU A C 1
ATOM 661 O O . LEU A 1 89 ? -1.309 3.798 -8.909 1.00 77.25 89 LEU A O 1
ATOM 665 N N . MET A 1 90 ? -1.659 4.397 -11.055 1.00 82.31 90 MET A N 1
ATOM 666 C CA . MET A 1 90 ? -2.649 5.432 -10.760 1.00 82.31 90 MET A CA 1
ATOM 667 C C . MET A 1 90 ? -3.891 4.829 -10.095 1.00 82.31 90 MET A C 1
ATOM 669 O O . MET A 1 90 ? -4.277 5.268 -9.015 1.00 82.31 90 MET A O 1
ATOM 673 N N . LEU A 1 91 ? -4.457 3.760 -10.671 1.00 84.38 91 LEU A N 1
ATOM 674 C CA . LEU A 1 91 ? -5.599 3.040 -10.094 1.00 84.38 91 LEU A CA 1
ATOM 675 C C . LEU A 1 91 ? -5.285 2.469 -8.705 1.00 84.38 91 LEU A C 1
ATOM 677 O O . LEU A 1 91 ? -6.088 2.617 -7.780 1.00 84.38 91 LEU A O 1
ATOM 681 N N . ALA A 1 92 ? -4.116 1.845 -8.537 1.00 78.69 92 ALA A N 1
ATOM 682 C CA . ALA A 1 92 ? -3.697 1.277 -7.257 1.00 78.69 92 ALA A CA 1
ATOM 683 C C . ALA A 1 92 ? -3.505 2.364 -6.184 1.00 78.69 92 ALA A C 1
ATOM 685 O O . ALA A 1 92 ? -3.997 2.218 -5.062 1.00 78.69 92 ALA A O 1
ATOM 686 N N . GLY A 1 93 ? -2.856 3.478 -6.537 1.00 77.44 93 GLY A N 1
ATOM 687 C CA . GLY A 1 93 ? -2.659 4.629 -5.657 1.00 77.44 93 GLY A CA 1
ATOM 688 C C . GLY A 1 93 ? -3.976 5.300 -5.258 1.00 77.44 93 GLY A C 1
ATOM 689 O O . GLY A 1 93 ? -4.214 5.523 -4.070 1.00 77.44 93 GLY A O 1
ATOM 690 N N . SER A 1 94 ? -4.880 5.546 -6.214 1.00 83.06 94 SER A N 1
ATOM 691 C CA . SER A 1 94 ? -6.224 6.078 -5.941 1.00 83.06 94 SER A CA 1
ATOM 692 C C . SER A 1 94 ? -7.033 5.153 -5.031 1.00 83.06 94 SER A C 1
ATOM 694 O O . SER A 1 94 ? -7.651 5.616 -4.071 1.00 83.06 94 SER A O 1
ATOM 696 N N . GLY A 1 95 ? -7.000 3.842 -5.289 1.00 82.50 95 GLY A N 1
ATOM 697 C CA . GLY A 1 95 ? -7.667 2.846 -4.454 1.00 82.50 95 GLY A CA 1
ATOM 698 C C . GLY A 1 95 ? -7.137 2.850 -3.020 1.00 82.50 95 GLY A C 1
ATOM 699 O O . GLY A 1 95 ? -7.919 2.919 -2.070 1.00 82.50 95 GLY A O 1
ATOM 700 N N . ALA A 1 96 ? -5.812 2.853 -2.847 1.00 77.62 96 ALA A N 1
ATOM 701 C CA . ALA A 1 96 ? -5.178 2.937 -1.533 1.00 77.62 96 ALA A CA 1
ATOM 702 C C . ALA A 1 96 ? -5.554 4.235 -0.791 1.00 77.62 96 ALA A C 1
ATOM 704 O O . ALA A 1 96 ? -5.883 4.191 0.397 1.00 77.62 96 ALA A O 1
ATOM 705 N N . ALA A 1 97 ? -5.593 5.374 -1.491 1.00 81.88 97 ALA A N 1
ATOM 706 C CA . ALA A 1 97 ? -5.990 6.660 -0.922 1.00 81.88 97 ALA A CA 1
ATOM 707 C C . ALA A 1 97 ? -7.447 6.648 -0.428 1.00 81.88 97 ALA A C 1
ATOM 709 O O . ALA A 1 97 ? -7.708 6.992 0.728 1.00 81.88 97 ALA A O 1
ATOM 710 N N . LEU A 1 98 ? -8.390 6.190 -1.260 1.00 84.62 98 LEU A N 1
ATOM 711 C CA . LEU A 1 98 ? -9.813 6.089 -0.907 1.00 84.62 98 LEU A CA 1
ATOM 712 C C . LEU A 1 98 ? -10.043 5.161 0.289 1.00 84.62 98 LEU A C 1
ATOM 714 O O . LEU A 1 98 ? -10.800 5.484 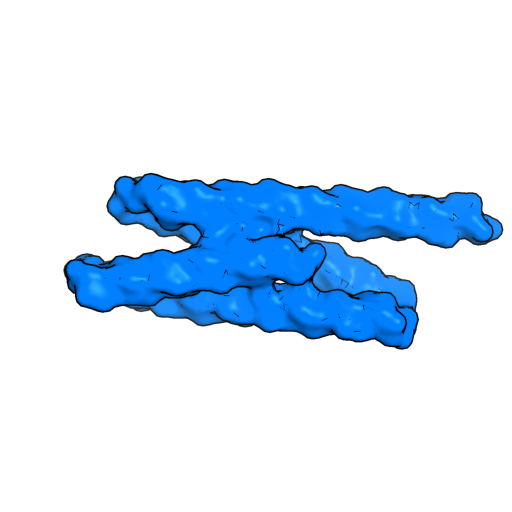1.211 1.00 84.62 98 LEU A O 1
ATOM 718 N N . LEU A 1 99 ? -9.358 4.018 0.312 1.00 79.94 99 LEU A N 1
ATOM 719 C CA . LEU A 1 99 ? -9.430 3.078 1.425 1.00 79.94 99 LEU A CA 1
ATOM 720 C C . LEU A 1 99 ? -8.856 3.680 2.708 1.00 79.94 99 LEU A C 1
ATOM 722 O O . LEU A 1 99 ? -9.436 3.491 3.778 1.00 79.94 99 LEU A O 1
ATOM 726 N N . SER A 1 100 ? -7.761 4.436 2.614 1.00 78.44 100 SER A N 1
ATOM 727 C CA . SER A 1 100 ? -7.178 5.129 3.762 1.00 78.44 100 SER A CA 1
ATOM 728 C C . SER A 1 100 ? -8.128 6.190 4.331 1.00 78.44 100 SER A C 1
ATOM 730 O O . SER A 1 100 ? -8.375 6.207 5.540 1.00 78.44 100 SER A O 1
ATOM 732 N N . ILE A 1 101 ? -8.759 7.000 3.470 1.00 79.94 101 ILE A N 1
ATOM 733 C CA . ILE A 1 101 ? -9.792 7.975 3.865 1.00 79.94 101 ILE A CA 1
ATOM 734 C C . ILE A 1 101 ? -10.952 7.270 4.576 1.00 79.94 101 ILE A C 1
ATOM 736 O O . ILE A 1 101 ? -11.334 7.656 5.681 1.00 79.94 101 ILE A O 1
ATOM 740 N N . THR A 1 102 ? -11.471 6.193 3.983 1.00 82.00 102 THR A N 1
ATOM 741 C CA . THR A 1 102 ? -12.594 5.421 4.538 1.00 82.00 102 THR A CA 1
ATOM 742 C C . THR A 1 102 ? -12.259 4.867 5.924 1.00 82.00 102 THR A C 1
ATOM 744 O O . THR A 1 102 ? -13.061 4.960 6.853 1.00 82.00 102 THR A O 1
ATOM 747 N N . VAL A 1 103 ? -11.045 4.334 6.098 1.00 76.62 103 VAL A N 1
ATOM 748 C CA . VAL A 1 103 ? -10.558 3.852 7.398 1.00 76.62 103 VAL A CA 1
ATOM 749 C C . VAL A 1 103 ? -10.463 4.991 8.412 1.00 76.62 103 VAL A C 1
ATOM 751 O O . VAL A 1 103 ? -10.840 4.799 9.567 1.00 76.62 103 VAL A O 1
ATOM 754 N N . ASN A 1 104 ? -10.003 6.171 8.001 1.00 79.88 104 ASN A N 1
ATOM 755 C CA . ASN A 1 104 ? -9.886 7.332 8.881 1.00 79.88 104 ASN A CA 1
ATOM 756 C C . ASN A 1 104 ? -11.266 7.818 9.367 1.00 79.88 104 ASN A C 1
ATOM 758 O O . ASN A 1 104 ? -11.459 8.053 10.562 1.00 79.88 104 ASN A O 1
ATOM 762 N N . ILE A 1 105 ? -12.255 7.870 8.467 1.00 79.19 105 ILE A N 1
ATOM 763 C CA . ILE A 1 105 ? -13.653 8.194 8.798 1.00 79.19 105 ILE A CA 1
ATOM 764 C C . ILE A 1 105 ? -14.245 7.142 9.749 1.00 79.19 105 ILE A C 1
ATOM 766 O O . ILE A 1 105 ? -14.873 7.486 10.754 1.00 79.19 105 ILE A O 1
ATOM 770 N N . ALA A 1 106 ? -14.011 5.853 9.487 1.00 77.38 106 ALA A N 1
ATOM 771 C CA . ALA A 1 106 ? -14.479 4.771 10.351 1.00 77.38 106 ALA A CA 1
ATOM 772 C C . ALA A 1 106 ? -13.874 4.864 11.767 1.00 77.38 106 ALA A C 1
ATOM 774 O O . ALA A 1 106 ? -14.590 4.734 12.762 1.00 77.38 106 ALA A O 1
ATOM 775 N N . LEU A 1 107 ? -12.576 5.161 11.880 1.00 72.06 107 LEU A N 1
ATOM 776 C CA . LEU A 1 107 ? -11.912 5.370 13.171 1.00 72.06 107 LEU A CA 1
ATOM 777 C C . LEU A 1 107 ? -12.461 6.595 13.912 1.00 72.06 107 LEU A C 1
ATOM 779 O O . LEU A 1 107 ? -12.683 6.526 15.120 1.00 72.06 107 LEU A O 1
ATOM 783 N N . LEU A 1 108 ? -12.719 7.697 13.202 1.00 74.19 108 LEU A N 1
ATOM 784 C CA . LEU A 1 108 ? -13.304 8.903 13.789 1.00 74.19 108 LEU A CA 1
ATOM 785 C C . LEU A 1 108 ? -14.727 8.650 14.310 1.00 74.19 108 LEU A C 1
ATOM 787 O O . LEU A 1 108 ? -15.024 8.968 15.459 1.00 74.19 108 LEU A O 1
ATOM 791 N N . SER A 1 109 ? -15.586 8.036 13.496 1.00 70.94 109 SER A N 1
ATOM 792 C CA . SER A 1 109 ? -16.986 7.759 13.854 1.00 70.94 109 SER A CA 1
ATOM 793 C C . SER A 1 109 ? -17.128 6.782 15.031 1.00 70.94 109 SER A C 1
ATOM 795 O O . SER A 1 109 ? -17.966 6.987 15.911 1.00 70.94 109 SER A O 1
ATOM 797 N N . THR A 1 110 ? -16.277 5.754 15.100 1.00 69.19 110 THR A N 1
ATOM 798 C CA . THR A 1 110 ? -16.238 4.814 16.236 1.00 69.19 110 THR A CA 1
ATOM 799 C C . THR A 1 110 ? -15.707 5.469 17.511 1.00 69.19 110 THR A C 1
ATOM 801 O O . THR A 1 110 ? -16.243 5.218 18.591 1.00 69.19 110 THR A O 1
ATOM 804 N N . GLY A 1 111 ? -14.729 6.373 17.392 1.00 65.19 111 GLY A N 1
ATOM 805 C CA . GLY A 1 111 ? -14.257 7.196 18.505 1.00 65.19 111 GLY A CA 1
ATOM 806 C C . GLY A 1 111 ? -15.368 8.067 19.100 1.00 65.19 111 GLY A C 1
ATOM 807 O O . GLY A 1 111 ? -15.579 8.027 20.311 1.00 65.19 111 GLY A O 1
ATOM 808 N N . ILE A 1 112 ? -16.135 8.773 18.260 1.00 58.28 112 ILE A N 1
ATOM 809 C CA . ILE A 1 112 ? -17.246 9.639 18.702 1.00 58.28 112 ILE A CA 1
ATOM 810 C C . ILE A 1 112 ? -18.316 8.830 19.450 1.00 58.28 112 ILE A C 1
ATOM 812 O O . ILE A 1 112 ? -18.702 9.211 20.553 1.00 58.28 112 ILE A O 1
ATOM 816 N N . ARG A 1 113 ? -18.740 7.671 18.921 1.00 59.44 113 ARG A N 1
ATOM 817 C CA . ARG A 1 113 ? -19.713 6.801 19.615 1.00 59.44 113 ARG A CA 1
ATOM 818 C C . ARG A 1 113 ? -19.229 6.351 20.994 1.00 59.44 113 ARG A C 1
ATOM 820 O O . ARG A 1 113 ? -20.023 6.312 21.924 1.00 59.44 113 ARG A O 1
ATOM 827 N N . SER A 1 114 ? -17.942 6.030 21.136 1.00 61.94 114 SER A N 1
ATOM 828 C CA . SER A 1 114 ? -17.376 5.607 22.427 1.00 61.94 114 SER A CA 1
ATOM 829 C C . SER A 1 114 ? -17.304 6.730 23.468 1.00 61.94 114 SER A C 1
ATOM 831 O O . SER A 1 114 ? -17.328 6.447 24.663 1.00 61.94 114 SER A O 1
ATOM 833 N N . TRP A 1 115 ? -17.222 7.986 23.019 1.00 55.59 115 TRP A N 1
ATOM 834 C CA . TRP A 1 115 ? -17.246 9.169 23.879 1.00 55.59 115 TRP A CA 1
ATOM 835 C C . TRP A 1 115 ? -18.668 9.558 24.284 1.00 55.59 115 TRP A C 1
ATOM 837 O O . TRP A 1 115 ? -18.864 9.926 25.430 1.00 55.59 115 TRP A 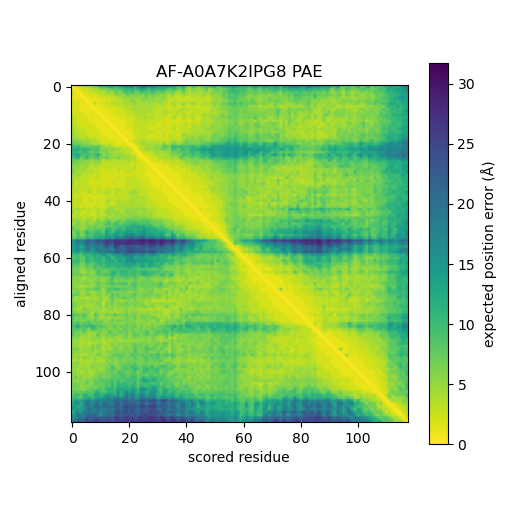O 1
ATOM 847 N N . CYS A 1 116 ? -19.653 9.436 23.387 1.00 54.75 116 CYS A N 1
ATOM 848 C CA . CYS A 1 116 ? -21.060 9.722 23.699 1.00 54.75 116 CYS A CA 1
ATOM 849 C C . CYS A 1 116 ? -21.747 8.643 24.556 1.00 54.75 116 CYS A C 1
ATOM 851 O O . CYS A 1 116 ? -22.820 8.890 25.089 1.00 54.75 116 CYS A O 1
ATOM 853 N N . ALA A 1 117 ? -21.177 7.437 24.642 1.00 56.34 117 ALA A N 1
ATOM 854 C CA . ALA A 1 117 ? -21.690 6.348 25.477 1.00 56.34 117 ALA A CA 1
ATOM 855 C C . ALA A 1 117 ? -21.181 6.393 26.935 1.00 56.34 117 ALA A C 1
ATOM 857 O O . ALA A 1 117 ? -21.506 5.498 27.715 1.00 56.34 117 ALA A O 1
ATOM 858 N N . ARG A 1 118 ? -20.352 7.384 27.280 1.00 47.88 118 ARG A N 1
ATOM 859 C CA . ARG A 1 118 ? -19.924 7.705 28.647 1.00 47.88 118 ARG A CA 1
ATOM 860 C C . ARG A 1 118 ? -20.630 8.964 29.112 1.00 47.88 118 ARG A C 1
ATOM 862 O O . ARG A 1 118 ? -20.884 9.033 30.330 1.00 47.88 118 ARG A O 1
#

Foldseek 3Di:
DLQLLVLLVQLLVVLVVCVVVPPDPVCNVVSVVLNVLSNVLSVQQVVLVVVVVVDDPVSLVVNLVSLVSQLVSLVSLCVVCVVVVPPSSNVSSVSSNVVSVVSNVVSVVVVVVVVVVD

Mean predicted aligned error: 7.31 Å

pLDDT: mean 77.84, std 9.31, range [47.88, 91.06]